Protein AF-A0A0A3X672-F1 (afdb_monomer_lite)

Structure (mmCIF, N/CA/C/O backbone):
data_AF-A0A0A3X672-F1
#
_entry.id   AF-A0A0A3X672-F1
#
loop_
_atom_site.group_PDB
_atom_site.id
_atom_site.type_symbol
_atom_site.label_atom_id
_atom_site.label_alt_id
_atom_site.label_comp_id
_atom_site.label_asym_id
_atom_site.label_entity_id
_atom_site.label_seq_id
_atom_site.pdbx_PDB_ins_code
_atom_site.Cartn_x
_atom_site.Cartn_y
_atom_site.Cartn_z
_atom_site.occupancy
_atom_site.B_iso_or_equiv
_atom_site.auth_seq_id
_atom_site.auth_comp_id
_atom_site.auth_asym_id
_atom_site.auth_atom_id
_atom_site.pdbx_PDB_model_num
ATOM 1 N N . MET A 1 1 ? -18.413 25.466 10.855 1.00 43.62 1 MET A N 1
ATOM 2 C CA . MET A 1 1 ? -17.158 24.702 10.644 1.00 43.62 1 MET A CA 1
ATOM 3 C C . MET A 1 1 ? -17.456 23.490 9.779 1.00 43.62 1 MET A C 1
ATOM 5 O O . MET A 1 1 ? -18.356 22.734 10.120 1.00 43.62 1 MET A O 1
ATOM 9 N N . ASN A 1 2 ? -16.748 23.347 8.659 1.00 38.19 2 ASN A N 1
ATOM 10 C CA . ASN A 1 2 ? -17.043 22.375 7.605 1.00 38.19 2 ASN A CA 1
ATOM 11 C C . ASN A 1 2 ? -16.589 20.956 8.016 1.00 38.19 2 ASN A C 1
ATOM 13 O O . ASN A 1 2 ? -15.476 20.778 8.508 1.00 38.19 2 ASN A O 1
ATOM 17 N N . THR A 1 3 ? -17.431 19.938 7.838 1.00 41.16 3 THR A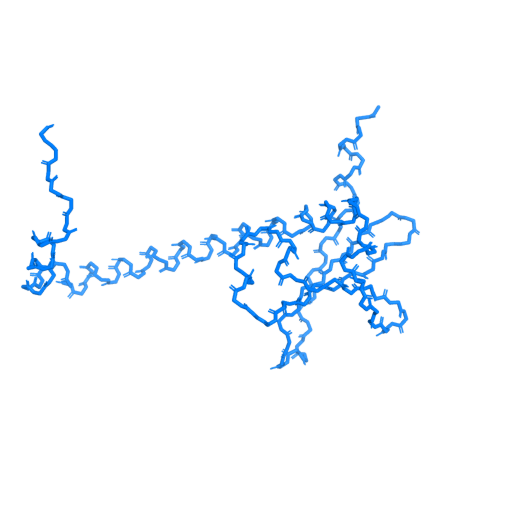 N 1
ATOM 18 C CA . THR A 1 3 ? -17.217 18.567 8.354 1.00 41.16 3 THR A CA 1
ATOM 19 C C . THR A 1 3 ? -15.959 17.896 7.779 1.00 41.16 3 THR A C 1
ATOM 21 O O . THR A 1 3 ? -15.323 17.085 8.451 1.00 41.16 3 THR A O 1
ATOM 24 N N . GLN A 1 4 ? -15.542 18.293 6.571 1.00 38.44 4 GLN A N 1
ATOM 25 C CA . GLN A 1 4 ? -14.287 17.860 5.943 1.00 38.44 4 GLN A CA 1
ATOM 26 C C . GLN A 1 4 ? -13.029 18.382 6.658 1.00 38.44 4 GLN A C 1
ATOM 28 O O . GLN A 1 4 ? -12.059 17.638 6.777 1.00 38.44 4 GLN A O 1
ATOM 33 N N . GLN A 1 5 ? -13.047 19.614 7.186 1.00 33.72 5 GLN A N 1
ATOM 34 C CA . GLN A 1 5 ? -11.904 20.194 7.912 1.00 33.72 5 GLN A CA 1
ATOM 35 C C . GLN A 1 5 ? -11.662 19.517 9.263 1.00 33.72 5 GLN A C 1
ATOM 37 O O . GLN A 1 5 ? -10.520 19.432 9.709 1.00 33.72 5 GLN A O 1
ATOM 42 N N . LYS A 1 6 ? -12.720 18.999 9.903 1.00 41.50 6 LYS A N 1
ATOM 43 C CA . LYS A 1 6 ? -12.575 18.178 11.110 1.00 41.50 6 LYS A CA 1
ATOM 44 C C . LYS A 1 6 ? -11.847 16.869 10.771 1.00 41.50 6 LYS A C 1
ATOM 46 O O . LYS A 1 6 ? -10.870 16.533 11.423 1.00 41.50 6 LYS A O 1
ATOM 51 N N . PHE A 1 7 ? -12.243 16.185 9.693 1.00 39.44 7 PHE A N 1
ATOM 52 C CA . PHE A 1 7 ? -11.686 14.880 9.302 1.00 39.44 7 PHE A CA 1
ATOM 53 C C . PHE A 1 7 ? -10.176 14.875 9.019 1.00 39.44 7 PHE A C 1
ATOM 55 O O . PHE A 1 7 ? -9.487 13.929 9.401 1.00 39.44 7 PHE A O 1
ATOM 62 N N . SER A 1 8 ? -9.649 15.924 8.381 1.00 40.28 8 SER A N 1
ATOM 63 C CA . SER A 1 8 ? -8.221 16.036 8.047 1.00 40.28 8 SER A CA 1
ATOM 64 C C . SER A 1 8 ? -7.305 16.212 9.262 1.00 40.28 8 SER A C 1
ATOM 66 O O . SER A 1 8 ? -6.121 15.917 9.166 1.00 40.28 8 SER A O 1
ATOM 68 N N . GLN A 1 9 ? -7.836 16.652 10.407 1.00 41.53 9 GLN A N 1
ATOM 69 C CA . GLN A 1 9 ? -7.083 16.759 11.664 1.00 41.53 9 GLN A CA 1
ATOM 70 C C . GLN A 1 9 ? -6.991 15.418 12.425 1.00 41.53 9 GLN A C 1
ATOM 72 O O . GLN A 1 9 ? -6.318 15.344 13.447 1.00 41.53 9 GLN A O 1
ATOM 77 N N . PHE A 1 10 ? -7.660 14.351 11.957 1.00 48.28 10 PHE A N 1
ATOM 78 C CA . PHE A 1 10 ? -7.829 13.079 12.690 1.00 48.28 10 PHE A CA 1
ATOM 79 C C . PHE A 1 10 ? -6.943 11.926 12.210 1.00 48.28 10 PHE A C 1
ATOM 81 O O . PHE A 1 10 ? -7.140 10.774 12.617 1.00 48.28 10 PHE A O 1
ATOM 88 N N . ILE A 1 11 ? -6.005 12.218 11.314 1.00 45.28 11 ILE A N 1
ATOM 89 C CA . ILE A 1 11 ? -5.169 11.228 10.649 1.00 45.28 11 ILE A CA 1
ATOM 90 C C . ILE A 1 11 ? -3.722 11.652 10.832 1.00 45.28 11 ILE A C 1
ATOM 92 O O . ILE A 1 11 ? -3.185 12.435 10.056 1.00 45.28 11 ILE A O 1
ATOM 96 N N . ASP A 1 12 ? -3.102 11.121 11.878 1.00 44.31 12 ASP A N 1
ATOM 97 C CA . ASP A 1 12 ? -1.678 11.307 12.111 1.00 44.31 12 ASP A CA 1
ATOM 98 C C . ASP A 1 12 ? -0.967 10.032 11.642 1.00 44.31 12 ASP A C 1
ATOM 100 O O . ASP A 1 12 ? -0.956 8.993 12.310 1.00 44.31 12 ASP A O 1
ATOM 104 N N . ALA A 1 13 ? -0.485 10.042 10.400 1.00 43.31 13 ALA A N 1
ATOM 105 C CA . ALA A 1 13 ? 0.136 8.874 9.788 1.00 43.31 13 ALA A CA 1
ATOM 106 C C . ALA A 1 13 ? 1.573 8.707 10.312 1.00 43.31 13 ALA A C 1
ATOM 108 O O . ALA A 1 13 ? 2.542 9.047 9.637 1.00 43.31 13 ALA A O 1
ATOM 109 N N . PHE A 1 14 ? 1.732 8.167 11.522 1.00 44.25 14 PHE A N 1
ATOM 110 C CA . PHE A 1 14 ? 3.056 7.849 12.054 1.00 44.25 14 PHE A CA 1
ATOM 111 C C . PHE A 1 14 ? 3.651 6.630 11.346 1.00 44.25 14 PHE A C 1
ATOM 113 O O . PHE A 1 14 ? 3.227 5.487 11.529 1.00 44.25 14 PHE A O 1
ATOM 120 N N . LYS A 1 15 ? 4.686 6.885 10.546 1.00 40.91 15 LYS A N 1
ATOM 121 C CA . LYS A 1 15 ? 5.556 5.858 9.978 1.00 40.91 15 LYS A CA 1
ATOM 122 C C . LYS A 1 15 ? 6.454 5.305 11.087 1.00 40.91 15 LYS A C 1
ATOM 124 O O . LYS A 1 15 ? 7.449 5.927 11.442 1.00 40.91 15 LYS A O 1
ATOM 129 N N . HIS A 1 16 ? 6.151 4.106 11.575 1.00 38.25 16 HIS A N 1
ATOM 130 C CA . HIS A 1 16 ? 7.163 3.258 12.202 1.00 38.25 16 HIS A CA 1
ATOM 131 C C . HIS A 1 16 ? 7.364 2.020 11.333 1.00 38.25 16 HIS A C 1
ATOM 133 O O . HIS A 1 16 ? 6.507 1.139 11.260 1.00 38.25 16 HIS A O 1
ATOM 139 N N . THR A 1 17 ? 8.472 2.006 10.600 1.00 38.66 17 THR A N 1
ATOM 140 C CA . THR A 1 17 ? 9.071 0.778 10.076 1.00 38.66 17 THR A CA 1
ATOM 141 C C . THR A 1 17 ? 9.868 0.180 11.225 1.00 38.66 17 THR A C 1
ATOM 143 O O . THR A 1 17 ? 11.013 0.569 11.421 1.00 38.66 17 THR A O 1
ATOM 146 N N . ASP A 1 18 ? 9.242 -0.690 12.019 1.00 37.94 18 ASP A N 1
ATOM 147 C CA . ASP A 1 18 ? 9.980 -1.510 12.985 1.00 37.94 18 ASP A CA 1
ATOM 148 C C . ASP A 1 18 ? 10.956 -2.401 12.209 1.00 37.94 18 ASP A C 1
ATOM 150 O O . ASP A 1 18 ? 10.567 -3.075 11.250 1.00 37.94 18 ASP A O 1
ATOM 154 N N . SER A 1 19 ? 12.220 -2.389 12.621 1.00 37.56 19 SER A N 1
ATOM 155 C CA . SER A 1 19 ? 13.309 -3.175 12.034 1.00 37.56 19 SER A CA 1
ATOM 156 C C . SER A 1 19 ? 13.157 -4.689 12.235 1.00 37.56 19 SER A C 1
ATOM 158 O O . SER A 1 19 ? 13.824 -5.449 11.541 1.00 37.56 19 SER A O 1
ATOM 160 N N . ASP A 1 20 ? 1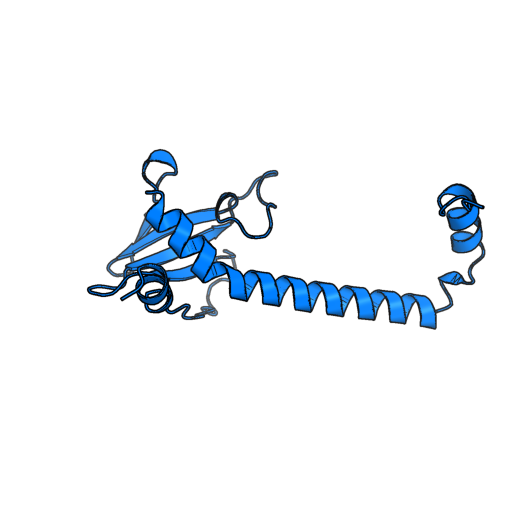2.234 -5.135 13.095 1.00 38.16 20 ASP A N 1
ATOM 161 C CA . ASP A 1 20 ? 11.989 -6.558 13.392 1.00 38.16 20 ASP A CA 1
ATOM 162 C C . ASP A 1 20 ? 11.009 -7.253 12.421 1.00 38.16 20 ASP A C 1
ATOM 164 O O . ASP A 1 20 ? 10.680 -8.429 12.574 1.00 38.16 20 ASP A O 1
ATOM 168 N N . PHE A 1 21 ? 10.535 -6.569 11.374 1.00 39.78 21 PHE A N 1
ATOM 169 C CA . PHE A 1 21 ? 9.546 -7.104 10.423 1.00 39.78 21 PHE A CA 1
ATOM 170 C C . PHE A 1 21 ? 10.137 -7.967 9.293 1.00 39.78 21 PHE A C 1
ATOM 172 O O . PHE A 1 21 ? 9.747 -7.843 8.131 1.00 39.78 21 PHE A O 1
ATOM 179 N N . VAL A 1 22 ? 11.034 -8.897 9.620 1.00 35.41 22 VAL A N 1
ATOM 180 C CA . VAL A 1 22 ? 11.701 -9.780 8.640 1.00 35.41 22 VAL A CA 1
ATOM 181 C C . VAL A 1 22 ? 10.715 -10.674 7.854 1.00 35.41 22 VAL A C 1
ATOM 183 O O . VAL A 1 22 ? 11.077 -11.216 6.815 1.00 35.41 22 VAL A O 1
ATOM 186 N N . THR A 1 23 ? 9.439 -10.787 8.256 1.00 39.00 23 THR A N 1
ATOM 187 C CA . THR A 1 23 ? 8.479 -11.698 7.596 1.00 39.00 23 THR A CA 1
ATOM 188 C C . THR A 1 23 ? 7.085 -11.135 7.286 1.00 39.00 23 THR A C 1
ATOM 190 O O . THR A 1 23 ? 6.282 -11.847 6.684 1.00 39.00 23 THR A O 1
ATOM 193 N N . CYS A 1 24 ? 6.751 -9.880 7.626 1.00 45.31 24 CYS A N 1
ATOM 194 C CA . CYS A 1 24 ? 5.377 -9.378 7.454 1.00 45.31 24 CYS A CA 1
ATOM 195 C C . CYS A 1 24 ? 5.327 -7.931 6.931 1.00 45.31 24 CYS A C 1
ATOM 197 O O . CYS A 1 24 ? 5.621 -6.981 7.648 1.00 45.31 24 CYS A O 1
ATOM 199 N N . ALA A 1 25 ? 4.930 -7.735 5.671 1.00 61.06 25 ALA A N 1
ATOM 200 C CA . ALA A 1 25 ? 4.768 -6.409 5.067 1.00 61.06 25 ALA A CA 1
ATOM 201 C C . ALA A 1 25 ? 3.521 -5.686 5.623 1.00 61.06 25 ALA A C 1
ATOM 203 O O . ALA A 1 25 ? 2.476 -5.628 4.967 1.00 61.06 25 ALA A O 1
ATOM 204 N N . CYS A 1 26 ? 3.626 -5.157 6.843 1.00 68.25 26 CYS A N 1
ATOM 205 C CA . CYS A 1 26 ? 2.550 -4.455 7.539 1.00 68.25 26 CYS A CA 1
ATOM 206 C C . CYS A 1 26 ? 2.722 -2.926 7.490 1.00 68.25 26 CYS A C 1
ATOM 208 O O . CYS A 1 26 ? 3.832 -2.395 7.488 1.00 68.25 26 CYS A O 1
ATOM 210 N N . GLU A 1 27 ? 1.608 -2.200 7.471 1.00 78.69 27 GLU A N 1
ATOM 211 C CA . GLU A 1 27 ? 1.534 -0.737 7.507 1.00 78.69 27 GLU A CA 1
ATOM 212 C C . GLU A 1 27 ? 0.769 -0.323 8.779 1.00 78.69 27 GLU A C 1
ATOM 214 O O . GLU A 1 27 ? -0.264 -0.912 9.081 1.00 78.69 27 GLU A O 1
ATOM 219 N N . ARG A 1 28 ? 1.253 0.651 9.559 1.00 80.56 28 ARG A N 1
ATOM 220 C CA . ARG A 1 28 ? 0.584 1.113 10.792 1.00 80.56 28 ARG A CA 1
ATOM 221 C C . ARG A 1 28 ? -0.011 2.503 10.593 1.00 80.56 28 ARG A C 1
ATOM 223 O O . ARG A 1 28 ? 0.621 3.356 9.978 1.00 80.56 28 ARG A O 1
ATOM 230 N N . TYR A 1 29 ? -1.205 2.719 11.136 1.00 82.19 29 TYR A N 1
ATOM 231 C CA . TYR A 1 29 ? -1.951 3.970 11.034 1.00 82.19 29 TYR A CA 1
ATOM 232 C C . TYR A 1 29 ? -2.599 4.323 12.366 1.00 82.19 29 TYR A C 1
ATOM 234 O O . TYR A 1 29 ? -3.162 3.460 13.040 1.00 82.19 29 TYR A O 1
ATOM 242 N N . ARG A 1 30 ? -2.558 5.604 12.727 1.00 79.81 30 ARG A N 1
ATOM 243 C CA . ARG A 1 30 ? -3.241 6.148 13.899 1.00 79.81 30 ARG A CA 1
ATOM 244 C C . ARG A 1 30 ? -4.488 6.892 13.427 1.00 79.81 30 ARG A C 1
ATOM 246 O O . ARG A 1 30 ? -4.390 7.768 12.572 1.00 79.81 30 ARG A O 1
ATOM 253 N N . VAL A 1 31 ? -5.656 6.517 13.947 1.00 76.44 31 VAL A N 1
ATOM 254 C CA . VAL A 1 31 ? -6.942 7.113 13.548 1.00 76.44 31 VAL A CA 1
ATOM 255 C C . VAL A 1 31 ? -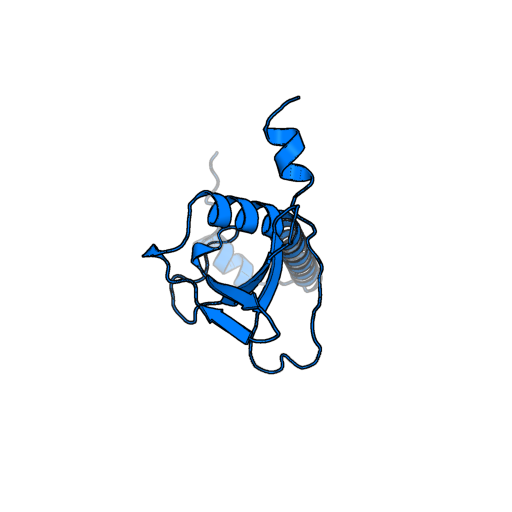7.767 7.456 14.795 1.00 76.44 31 VAL A C 1
ATOM 257 O O . VAL A 1 31 ? -8.015 6.579 15.630 1.00 76.44 31 VAL A O 1
ATOM 260 N N . GLY A 1 32 ? -8.216 8.713 14.912 1.00 64.69 32 GLY A N 1
ATOM 261 C CA . GLY A 1 32 ? -9.096 9.207 15.989 1.00 64.69 32 GLY A CA 1
ATOM 262 C C . GLY A 1 32 ? -8.501 10.337 16.848 1.00 64.69 32 GLY A C 1
ATOM 263 O O . GLY A 1 32 ? -7.310 10.608 16.765 1.00 64.69 32 GLY A O 1
ATOM 264 N N . ILE A 1 33 ? -9.349 10.982 17.666 1.00 49.09 33 ILE A N 1
ATOM 265 C CA . ILE A 1 33 ? -9.071 12.258 18.370 1.00 49.09 33 ILE A CA 1
ATOM 266 C C . ILE A 1 33 ? -8.885 12.090 19.886 1.00 49.09 33 ILE A C 1
ATOM 268 O O . ILE A 1 33 ? -7.889 12.543 20.431 1.00 49.09 33 ILE A O 1
ATOM 272 N N . GLU A 1 34 ? -9.826 11.429 20.570 1.00 48.94 34 GLU A N 1
ATOM 273 C CA . GLU A 1 34 ? -9.843 11.393 22.047 1.00 48.94 34 GLU A CA 1
ATOM 274 C C . GLU A 1 34 ? -9.054 10.224 22.642 1.00 48.94 34 GLU A C 1
ATOM 276 O O . GLU A 1 34 ? -8.556 10.314 23.753 1.00 48.94 34 GLU A O 1
ATOM 281 N N . TYR A 1 35 ? -8.876 9.150 21.878 1.00 63.19 35 TYR A N 1
ATOM 282 C CA . TYR A 1 35 ? -7.981 8.031 22.173 1.00 63.19 35 TYR A CA 1
ATOM 283 C C . TYR A 1 35 ? -7.595 7.432 20.825 1.00 63.19 35 TYR A C 1
ATOM 285 O O . TYR A 1 35 ? -8.286 6.535 20.327 1.00 63.19 35 TYR A O 1
ATOM 293 N N . PRO A 1 36 ? -6.581 7.989 20.148 1.00 61.00 36 PRO A N 1
ATOM 294 C CA . PRO A 1 36 ? -6.222 7.541 18.816 1.00 61.00 36 PRO A CA 1
ATOM 295 C C . PRO A 1 36 ? -5.945 6.038 18.825 1.00 61.00 36 PRO A C 1
ATOM 297 O O . PRO A 1 36 ? -5.033 5.553 19.497 1.00 61.00 36 PRO A O 1
ATOM 300 N N . LYS A 1 37 ? -6.762 5.297 18.076 1.00 72.94 37 LYS A N 1
ATOM 301 C CA . LYS A 1 37 ? -6.649 3.847 17.980 1.00 72.94 37 LYS A CA 1
ATOM 302 C C . LYS A 1 37 ? -5.583 3.542 16.942 1.00 72.94 37 LYS A C 1
ATOM 304 O O . LYS A 1 37 ? -5.603 4.079 15.833 1.00 72.94 37 LYS A O 1
ATOM 309 N N . MET A 1 38 ? -4.646 2.690 17.328 1.00 84.50 38 MET A N 1
ATOM 310 C CA . MET A 1 38 ? -3.627 2.186 16.426 1.00 84.50 38 MET A CA 1
ATOM 311 C C . MET A 1 38 ? -4.227 1.048 15.606 1.00 84.50 38 MET A C 1
ATOM 313 O O . MET A 1 38 ? -4.825 0.117 16.151 1.00 84.50 38 MET A O 1
ATOM 317 N N . TYR A 1 39 ? -4.072 1.136 14.293 1.00 85.94 39 TYR A N 1
ATOM 318 C CA . TYR A 1 39 ? -4.481 0.114 13.346 1.00 85.94 39 TYR A CA 1
ATOM 319 C C . TYR A 1 39 ? -3.273 -0.380 12.569 1.00 85.94 39 TYR A C 1
ATOM 321 O O . TYR A 1 39 ? -2.370 0.386 12.233 1.00 85.94 39 TYR A O 1
ATOM 329 N N . LEU A 1 40 ? -3.266 -1.671 12.271 1.00 86.25 40 LEU A N 1
ATOM 330 C CA . LEU A 1 40 ? -2.247 -2.314 11.465 1.00 86.25 40 LEU A CA 1
ATOM 331 C C . LEU A 1 40 ? -2.917 -2.933 10.241 1.00 86.25 40 LEU A C 1
ATOM 333 O O . LEU A 1 40 ? -3.869 -3.698 10.361 1.00 86.25 40 LEU A O 1
ATOM 337 N N . LEU A 1 41 ? -2.430 -2.572 9.063 1.00 84.56 41 LEU A N 1
ATOM 338 C CA . LEU A 1 41 ? -2.811 -3.151 7.789 1.00 84.56 41 LEU A CA 1
ATOM 339 C C . LEU A 1 41 ? -1.764 -4.179 7.395 1.00 84.56 41 LEU A C 1
ATOM 341 O O . LEU A 1 41 ? -0.626 -3.829 7.091 1.00 84.56 41 LEU A O 1
ATOM 345 N N . LYS A 1 42 ? -2.149 -5.447 7.367 1.00 83.00 42 LYS A N 1
ATOM 346 C CA . LYS A 1 42 ? -1.306 -6.530 6.862 1.00 83.00 42 LYS A CA 1
ATOM 347 C C . LYS A 1 42 ? -1.792 -6.910 5.474 1.00 83.00 42 LYS A C 1
ATOM 349 O O . LYS A 1 42 ? -2.994 -7.047 5.275 1.00 83.00 42 LYS A O 1
ATOM 354 N N . ARG A 1 43 ? -0.899 -7.049 4.493 1.00 76.62 43 ARG A N 1
ATOM 355 C CA . ARG A 1 43 ? -1.313 -7.529 3.166 1.00 76.62 43 ARG A CA 1
ATOM 356 C C . ARG A 1 43 ? -1.916 -8.926 3.300 1.00 76.62 43 ARG A C 1
ATOM 358 O O . ARG A 1 43 ? -1.316 -9.784 3.943 1.00 76.62 43 ARG A O 1
ATOM 365 N N . ARG A 1 44 ? -3.078 -9.154 2.683 1.00 72.75 44 ARG A N 1
ATOM 366 C CA . ARG A 1 44 ? -3.559 -10.525 2.477 1.00 72.75 44 ARG A CA 1
ATOM 367 C C . ARG A 1 44 ? -2.576 -11.238 1.549 1.00 72.75 44 ARG A C 1
ATOM 369 O O . ARG A 1 44 ? -1.975 -10.603 0.687 1.00 72.75 44 ARG A O 1
ATOM 376 N N . ASN A 1 45 ? -2.430 -12.545 1.710 1.00 61.81 45 ASN A N 1
ATOM 377 C CA . ASN A 1 45 ? -1.748 -13.382 0.728 1.00 61.81 45 ASN A CA 1
ATOM 378 C C . ASN A 1 45 ? -2.832 -13.943 -0.206 1.00 61.81 45 ASN A C 1
ATOM 380 O O . ASN A 1 45 ? -3.706 -14.670 0.256 1.00 61.81 45 ASN A O 1
ATOM 384 N N . GLY A 1 46 ? -2.838 -13.556 -1.486 1.00 53.47 46 GLY A N 1
ATOM 385 C CA . GLY A 1 46 ? -3.843 -14.007 -2.460 1.00 53.47 46 GLY A CA 1
ATOM 386 C C . GLY A 1 46 ? -3.851 -13.200 -3.770 1.00 53.47 46 GLY A C 1
ATOM 387 O O . GLY A 1 46 ? -3.280 -12.112 -3.813 1.00 53.47 46 GLY A O 1
ATOM 388 N N . PRO A 1 47 ? -4.486 -13.696 -4.846 1.00 48.16 47 PRO A N 1
ATOM 389 C CA . PRO A 1 47 ? -4.454 -13.068 -6.175 1.00 48.16 47 PRO A CA 1
ATOM 390 C C . PRO A 1 47 ? -5.199 -11.720 -6.265 1.00 48.16 47 PRO A C 1
ATOM 392 O O . PRO A 1 47 ? -4.839 -10.878 -7.082 1.00 48.16 47 PRO A O 1
ATOM 395 N N . GLU A 1 48 ? -6.173 -11.452 -5.387 1.00 46.25 48 GLU A N 1
ATOM 396 C CA . GLU A 1 48 ? -6.962 -10.200 -5.375 1.00 46.25 48 GLU A CA 1
ATOM 397 C C . GLU A 1 48 ? -6.275 -9.020 -4.648 1.00 46.25 48 GLU A C 1
ATOM 399 O O . GLU A 1 48 ? -6.871 -7.979 -4.372 1.00 46.25 48 GLU A O 1
ATOM 404 N N . THR A 1 49 ? -4.994 -9.154 -4.305 1.00 47.66 49 THR A N 1
ATOM 405 C CA . THR A 1 49 ? -4.279 -8.253 -3.378 1.00 47.66 49 THR A CA 1
ATOM 406 C C . THR A 1 49 ? -3.763 -6.950 -3.995 1.00 47.66 49 THR A C 1
ATOM 408 O O . THR A 1 49 ? -3.090 -6.164 -3.323 1.00 47.66 49 THR A O 1
ATOM 411 N N . HIS A 1 50 ? -4.090 -6.677 -5.259 1.00 42.78 50 HIS A N 1
ATOM 412 C CA . HIS A 1 50 ? -3.403 -5.668 -6.068 1.00 42.78 50 HIS A CA 1
ATOM 413 C C . HIS A 1 50 ? -4.251 -4.466 -6.495 1.00 42.78 50 HIS A C 1
ATOM 415 O O . HIS A 1 50 ? -3.921 -3.807 -7.478 1.00 42.78 50 HIS A O 1
ATOM 421 N N . THR A 1 51 ? -5.288 -4.092 -5.744 1.00 45.38 51 THR A N 1
ATOM 422 C CA . THR A 1 51 ? -5.958 -2.808 -6.014 1.00 45.38 51 THR A CA 1
ATOM 423 C C . THR A 1 51 ? -5.223 -1.670 -5.302 1.00 45.38 51 THR A C 1
ATOM 425 O O . THR A 1 51 ? -5.429 -1.399 -4.117 1.00 45.38 51 THR A O 1
ATOM 428 N N . GLU A 1 52 ? -4.303 -1.027 -6.028 1.00 48.06 52 GLU A N 1
ATOM 429 C CA . GLU A 1 52 ? -3.590 0.176 -5.590 1.00 48.06 52 GLU A CA 1
ATOM 430 C C . GLU A 1 52 ? -4.567 1.222 -5.031 1.00 48.06 52 GLU A C 1
ATOM 432 O O . GLU A 1 52 ? -5.438 1.722 -5.735 1.00 48.06 52 GLU A O 1
ATOM 437 N N . GLY A 1 53 ? -4.394 1.585 -3.760 1.00 48.97 53 GLY A N 1
ATOM 438 C CA . GLY A 1 53 ? -5.122 2.690 -3.126 1.00 48.97 53 GLY A CA 1
ATOM 439 C C . GLY A 1 53 ? -6.198 2.282 -2.124 1.00 48.97 53 GLY A C 1
ATOM 440 O O . GLY A 1 53 ? -6.491 3.082 -1.246 1.00 48.97 53 GLY A O 1
ATOM 441 N N . ASN A 1 54 ? -6.715 1.050 -2.180 1.00 64.88 54 ASN A N 1
ATOM 442 C CA . ASN A 1 54 ? -7.783 0.598 -1.284 1.00 64.88 54 ASN A CA 1
ATOM 443 C C . ASN A 1 54 ? -7.251 -0.391 -0.233 1.00 64.88 54 ASN A C 1
ATOM 445 O O . ASN A 1 54 ? -6.470 -1.290 -0.552 1.00 64.88 54 ASN A O 1
ATOM 449 N N . ILE A 1 55 ? -7.701 -0.271 1.018 1.00 76.94 55 ILE A N 1
ATOM 450 C CA . ILE A 1 55 ? -7.433 -1.269 2.067 1.00 76.94 55 ILE A CA 1
ATOM 451 C C . ILE A 1 55 ? -8.071 -2.644 1.786 1.00 76.94 55 ILE A C 1
ATOM 453 O O . ILE A 1 55 ? -7.861 -3.576 2.553 1.00 76.94 55 ILE A O 1
ATOM 457 N N . ALA A 1 56 ? -8.816 -2.801 0.686 1.00 74.88 56 ALA A N 1
ATOM 458 C CA . ALA A 1 56 ? -9.410 -4.067 0.245 1.00 74.88 56 ALA A CA 1
ATOM 459 C C . ALA A 1 56 ? -8.405 -5.238 0.182 1.00 74.88 56 ALA A C 1
ATOM 461 O O . ALA A 1 56 ? -8.746 -6.360 0.549 1.00 74.88 56 ALA A O 1
ATOM 462 N N . GLY A 1 57 ? -7.150 -4.972 -0.204 1.00 76.31 57 GLY A N 1
ATOM 463 C CA . GLY A 1 57 ? -6.070 -5.972 -0.228 1.00 76.31 57 GLY A CA 1
ATOM 464 C C . GLY A 1 57 ? -5.435 -6.268 1.138 1.00 76.31 57 GLY A C 1
ATOM 465 O O . GLY A 1 57 ? -4.448 -7.003 1.209 1.00 76.31 57 GLY A O 1
ATOM 466 N N . PHE A 1 58 ? -5.957 -5.684 2.218 1.00 82.06 58 PHE A N 1
ATOM 467 C CA . PHE A 1 58 ? -5.385 -5.763 3.555 1.00 82.06 58 PHE A CA 1
ATOM 468 C C . PHE A 1 58 ? -6.340 -6.427 4.555 1.00 82.06 58 PHE A C 1
ATOM 470 O O . PHE A 1 58 ? -7.571 -6.392 4.452 1.00 82.06 58 PHE A O 1
ATOM 477 N N . GLU A 1 59 ? -5.738 -7.074 5.539 1.00 87.19 59 GLU A N 1
ATOM 478 C CA . GLU A 1 59 ? -6.336 -7.408 6.821 1.00 87.19 59 GLU A CA 1
ATOM 479 C C . GLU A 1 59 ? -6.160 -6.209 7.751 1.00 87.19 59 GLU A C 1
ATOM 481 O O . GLU A 1 59 ? -5.069 -5.638 7.840 1.00 87.19 59 GLU A O 1
ATOM 486 N N . VAL A 1 60 ? -7.233 -5.822 8.438 1.00 87.81 60 VAL A N 1
ATOM 487 C CA . VAL A 1 60 ? -7.226 -4.683 9.358 1.00 87.81 60 VAL A CA 1
ATOM 488 C C . VAL A 1 60 ? -7.163 -5.214 10.779 1.00 87.81 60 VAL A C 1
ATOM 490 O O . VAL A 1 60 ? -8.067 -5.916 11.219 1.00 87.81 60 VAL A O 1
ATOM 493 N N . TYR A 1 61 ? -6.126 -4.844 11.514 1.00 88.62 61 TYR A N 1
ATOM 494 C CA . TYR A 1 61 ? -5.956 -5.168 12.922 1.00 88.62 61 TYR A CA 1
ATOM 495 C C . TYR A 1 61 ? -6.114 -3.909 13.762 1.00 88.62 61 TYR A C 1
ATOM 497 O O . TYR A 1 61 ? -5.600 -2.853 13.402 1.00 88.62 61 TYR A O 1
ATOM 505 N N . ARG A 1 62 ? -6.782 -4.021 14.908 1.00 88.69 62 ARG A N 1
ATOM 506 C CA . ARG A 1 62 ? -6.718 -3.023 15.978 1.00 88.69 62 ARG A CA 1
ATOM 507 C C . ARG A 1 62 ? -5.603 -3.405 16.940 1.00 88.69 62 ARG A C 1
ATOM 509 O O . ARG A 1 62 ? -5.520 -4.562 17.347 1.00 88.69 62 ARG A O 1
ATOM 516 N N . VAL A 1 63 ? -4.792 -2.432 17.329 1.00 83.44 63 VAL A N 1
ATOM 517 C CA . VAL A 1 63 ? -3.754 -2.590 18.347 1.00 83.44 63 VAL A CA 1
ATOM 518 C C . VAL A 1 63 ? -4.257 -2.002 19.665 1.00 83.44 63 VAL A C 1
ATOM 520 O O . VAL A 1 63 ? -4.728 -0.863 19.703 1.00 83.44 63 VAL A O 1
ATOM 523 N N . HIS A 1 64 ? -4.192 -2.794 20.733 1.00 80.38 64 HIS A N 1
ATOM 524 C CA . HIS A 1 64 ? -4.536 -2.397 22.101 1.00 80.38 64 HIS A CA 1
ATOM 525 C C . HIS A 1 64 ? -3.607 -3.132 23.070 1.00 80.38 64 HIS A C 1
ATOM 527 O O . HIS A 1 64 ? -3.479 -4.349 22.955 1.00 80.38 64 HIS A O 1
ATOM 533 N N . ASP A 1 65 ? -2.939 -2.413 23.976 1.00 77.19 65 ASP A N 1
ATOM 534 C CA . ASP A 1 65 ? -1.964 -2.965 24.938 1.00 77.19 65 ASP A CA 1
ATOM 535 C C . ASP A 1 65 ? -0.946 -3.930 24.307 1.00 77.19 65 ASP A C 1
ATOM 537 O O . ASP A 1 65 ? -0.715 -5.041 24.780 1.00 77.19 65 ASP A O 1
ATOM 541 N N . GLY A 1 66 ? -0.396 -3.551 23.149 1.00 72.56 66 GLY A N 1
ATOM 542 C CA . GLY A 1 66 ? 0.562 -4.374 22.401 1.00 72.56 66 GLY A CA 1
ATOM 543 C C . GLY A 1 66 ? -0.036 -5.595 21.684 1.00 72.56 66 GLY A C 1
ATOM 544 O O . GLY A 1 66 ? 0.653 -6.210 20.873 1.00 72.56 66 GLY A O 1
ATOM 545 N N . ARG A 1 67 ? -1.316 -5.927 21.893 1.00 79.38 67 ARG A N 1
ATOM 546 C CA . ARG A 1 67 ? -2.003 -7.045 21.223 1.00 79.38 67 ARG A CA 1
ATOM 547 C C . ARG A 1 67 ? -2.672 -6.607 19.929 1.00 79.38 67 ARG A C 1
ATOM 549 O O . ARG A 1 67 ? -3.242 -5.519 19.849 1.00 79.38 67 ARG A O 1
ATOM 556 N N . TRP A 1 68 ? -2.630 -7.472 18.915 1.00 86.25 68 TRP A N 1
ATOM 557 C CA . TRP A 1 68 ? -3.238 -7.224 17.605 1.00 86.25 68 TRP A CA 1
ATOM 558 C C . TRP A 1 68 ? -4.495 -8.073 17.454 1.00 86.25 68 TRP A C 1
ATOM 560 O O . TRP A 1 68 ? -4.435 -9.298 17.472 1.00 86.25 68 TRP A O 1
ATOM 570 N N . THR A 1 69 ? -5.641 -7.420 17.286 1.00 88.44 69 THR A N 1
ATOM 571 C CA . THR A 1 69 ? -6.932 -8.090 17.095 1.00 88.44 69 THR A CA 1
ATOM 572 C C . THR A 1 69 ? -7.424 -7.842 15.680 1.00 88.44 69 THR A C 1
ATOM 574 O O . THR A 1 69 ? -7.628 -6.688 15.299 1.00 88.44 69 THR A O 1
ATOM 577 N N . LEU A 1 70 ? -7.616 -8.906 14.898 1.00 89.06 70 LEU A N 1
ATOM 578 C CA . LEU A 1 70 ? -8.192 -8.809 13.557 1.00 89.06 70 LEU A CA 1
ATOM 579 C C . LEU A 1 70 ? -9.611 -8.230 13.641 1.00 89.06 70 LEU A C 1
ATOM 581 O O . LEU A 1 70 ? -10.418 -8.661 14.463 1.00 89.06 70 LEU A O 1
ATOM 585 N N . ILE A 1 71 ? -9.923 -7.280 12.764 1.00 87.75 71 ILE A N 1
ATOM 586 C CA . ILE A 1 71 ? -11.271 -6.767 12.533 1.00 87.75 71 ILE A CA 1
ATOM 587 C C . ILE A 1 71 ? -11.800 -7.449 11.263 1.00 87.75 71 ILE A C 1
ATOM 589 O O . ILE A 1 71 ? -11.399 -7.064 10.156 1.00 87.75 71 ILE A O 1
ATOM 593 N N . PRO A 1 72 ? -12.688 -8.457 11.387 1.00 82.38 72 PRO A N 1
ATOM 594 C CA . PRO A 1 72 ? -13.287 -9.121 10.233 1.00 82.38 72 PRO A CA 1
ATOM 595 C C . PRO A 1 72 ? -13.966 -8.110 9.316 1.00 82.38 72 PRO A C 1
ATOM 597 O O . PRO A 1 72 ? -14.542 -7.142 9.809 1.00 82.38 72 PRO A O 1
ATOM 600 N N . LEU A 1 73 ? -13.962 -8.360 8.005 1.00 78.31 73 LEU A N 1
ATOM 601 C CA . LEU A 1 73 ? -14.546 -7.452 7.010 1.00 78.31 73 LEU A CA 1
ATOM 602 C C . LEU A 1 73 ? -15.990 -7.047 7.357 1.00 78.31 73 LEU A C 1
ATOM 604 O O . LEU A 1 73 ? -16.315 -5.868 7.328 1.00 78.31 73 LEU A O 1
ATOM 608 N N . ALA A 1 74 ? -16.816 -8.001 7.798 1.00 76.56 74 ALA A N 1
ATOM 609 C CA . ALA A 1 74 ? -18.202 -7.757 8.212 1.00 76.56 74 ALA A CA 1
ATOM 610 C C . ALA A 1 74 ? -18.351 -6.819 9.431 1.00 76.56 74 ALA A C 1
ATOM 612 O O . ALA A 1 74 ? -19.427 -6.285 9.670 1.00 76.56 74 ALA A O 1
ATOM 613 N N . LYS A 1 75 ? -17.283 -6.622 10.216 1.00 79.62 75 LYS A N 1
ATOM 614 C CA . LYS A 1 75 ? -17.239 -5.733 11.391 1.00 79.62 75 LYS A CA 1
ATOM 615 C C . LYS A 1 75 ? -16.516 -4.410 11.107 1.00 79.62 75 LYS A C 1
ATOM 617 O O . LYS A 1 75 ? -16.320 -3.610 12.023 1.00 79.62 75 LYS A O 1
ATOM 622 N N . GLN A 1 76 ? -16.079 -4.173 9.868 1.00 82.06 76 GLN A N 1
ATOM 623 C CA . GLN A 1 76 ? -15.416 -2.929 9.485 1.00 82.06 76 GLN A CA 1
ATOM 624 C C . GLN A 1 76 ? -16.460 -1.861 9.170 1.00 82.06 76 GLN A C 1
ATOM 626 O O . GLN A 1 76 ? -17.132 -1.898 8.144 1.00 82.06 76 GLN A O 1
ATOM 631 N N . ASN A 1 77 ? -16.576 -0.878 10.060 1.00 81.69 77 ASN A N 1
ATOM 632 C CA . ASN A 1 77 ? -17.468 0.251 9.835 1.00 81.69 77 ASN A CA 1
ATOM 633 C C . ASN A 1 77 ? -17.002 1.096 8.630 1.00 81.69 77 ASN A C 1
ATOM 635 O O . ASN A 1 77 ? -15.797 1.347 8.508 1.00 81.69 77 ASN A O 1
ATOM 639 N N . PRO A 1 78 ? -17.922 1.637 7.805 1.00 81.56 78 PRO A N 1
ATOM 640 C CA . PRO A 1 78 ? -17.568 2.461 6.644 1.00 81.56 78 PRO A CA 1
ATOM 641 C C . PRO A 1 78 ? -16.655 3.650 6.973 1.00 81.56 78 PRO A C 1
ATOM 643 O O . PRO A 1 78 ? -15.746 3.971 6.209 1.00 81.56 78 PRO A O 1
ATOM 646 N N . TRP A 1 79 ? -16.841 4.276 8.141 1.00 82.50 79 TRP A N 1
ATOM 647 C CA . TRP A 1 79 ? -16.003 5.397 8.580 1.00 82.50 79 TRP A CA 1
ATOM 648 C C . TRP A 1 79 ? -14.536 4.990 8.776 1.00 82.50 79 TRP A C 1
ATOM 650 O O . TRP A 1 79 ? -13.639 5.757 8.433 1.00 82.50 79 TRP A O 1
ATOM 660 N N . LEU A 1 80 ? -14.285 3.785 9.304 1.00 83.38 80 LEU A N 1
ATOM 661 C CA . LEU A 1 80 ? -12.940 3.280 9.575 1.00 83.38 80 LEU A CA 1
ATOM 662 C C . LEU A 1 80 ? -12.225 2.984 8.259 1.00 83.38 80 LEU A C 1
ATOM 664 O O . LEU A 1 80 ? -11.075 3.375 8.078 1.00 83.38 80 LEU A O 1
ATOM 668 N N . VAL A 1 81 ? -12.936 2.341 7.331 1.00 82.88 81 VAL A N 1
ATOM 669 C CA . VAL A 1 81 ? -12.446 2.060 5.978 1.00 82.88 81 VAL A CA 1
ATOM 670 C C . VAL A 1 81 ? -12.055 3.360 5.275 1.00 82.88 81 VAL A C 1
ATOM 672 O O . VAL A 1 81 ? -10.948 3.469 4.749 1.00 82.88 81 VAL A O 1
ATOM 675 N N . ASN A 1 82 ? -12.924 4.375 5.324 1.00 83.00 82 ASN A N 1
ATOM 676 C CA . ASN A 1 82 ? -12.645 5.680 4.732 1.00 83.00 82 ASN A CA 1
ATOM 677 C C . ASN A 1 82 ? -11.425 6.359 5.378 1.00 83.00 82 ASN A C 1
ATOM 679 O O . ASN A 1 82 ? -10.518 6.800 4.677 1.00 83.00 82 ASN A O 1
ATOM 683 N N . ALA A 1 83 ? -11.358 6.391 6.711 1.00 82.69 83 ALA A N 1
ATOM 684 C CA . ALA A 1 83 ? -10.251 7.018 7.426 1.00 82.69 83 ALA A CA 1
ATOM 685 C C . ALA A 1 83 ? -8.900 6.347 7.124 1.00 82.69 83 ALA A C 1
ATOM 687 O O . ALA A 1 83 ? -7.908 7.035 6.895 1.00 82.69 83 ALA A O 1
ATOM 688 N N . LEU A 1 84 ? -8.861 5.013 7.058 1.00 84.62 84 LEU A N 1
ATOM 689 C CA . LEU A 1 84 ? -7.651 4.266 6.709 1.00 84.62 84 LEU A CA 1
ATOM 690 C C . LEU A 1 84 ? -7.236 4.481 5.247 1.00 84.62 84 LEU A C 1
ATOM 692 O O . LEU A 1 84 ? -6.045 4.611 4.971 1.00 84.62 84 LEU A O 1
ATOM 696 N N . ASN A 1 85 ? -8.191 4.572 4.317 1.00 84.19 85 ASN A N 1
ATOM 697 C CA . ASN A 1 85 ? -7.900 4.914 2.922 1.00 84.19 85 ASN A CA 1
ATOM 698 C C . ASN A 1 85 ? -7.298 6.324 2.799 1.00 84.19 85 ASN A C 1
ATOM 700 O O . ASN A 1 85 ? -6.284 6.495 2.120 1.00 84.19 85 ASN A O 1
ATOM 704 N N . ILE A 1 86 ? -7.856 7.317 3.504 1.00 82.69 86 ILE A N 1
ATOM 705 C CA . ILE A 1 86 ? -7.306 8.682 3.535 1.00 82.69 86 ILE A CA 1
ATOM 706 C C . ILE A 1 86 ? -5.895 8.676 4.144 1.00 82.69 86 ILE A C 1
ATOM 708 O O . ILE A 1 86 ? -4.972 9.238 3.557 1.00 82.69 86 ILE A O 1
ATOM 712 N N . ALA A 1 87 ? -5.692 7.972 5.263 1.00 81.69 87 ALA A N 1
ATOM 713 C CA . ALA A 1 87 ? -4.387 7.845 5.918 1.00 81.69 87 ALA A CA 1
ATOM 714 C C . ALA A 1 87 ? -3.320 7.187 5.037 1.00 81.69 87 ALA A C 1
ATOM 716 O O . ALA A 1 87 ? -2.133 7.504 5.123 1.00 81.69 87 ALA A O 1
ATOM 717 N N . ARG A 1 88 ? -3.740 6.268 4.167 1.00 82.31 88 ARG A N 1
ATOM 718 C CA . ARG A 1 88 ? -2.863 5.525 3.265 1.00 82.31 88 ARG A CA 1
ATOM 719 C C . ARG A 1 88 ? -2.539 6.272 1.969 1.00 82.31 88 ARG A C 1
ATOM 721 O O . ARG A 1 88 ? -1.518 5.967 1.347 1.00 82.31 88 ARG A O 1
ATOM 728 N N . ALA A 1 89 ? -3.354 7.245 1.564 1.00 80.88 89 ALA A N 1
ATOM 729 C CA . ALA A 1 89 ? -3.214 7.934 0.281 1.00 80.88 89 ALA A CA 1
ATOM 730 C C . ALA A 1 89 ? -1.814 8.548 0.037 1.00 80.88 89 ALA A C 1
ATOM 732 O O . ALA A 1 89 ? -1.261 8.300 -1.040 1.00 80.88 89 ALA A O 1
ATOM 733 N N . PRO A 1 90 ? -1.168 9.238 1.004 1.00 77.06 90 PRO A N 1
ATOM 734 C CA . PRO A 1 90 ? 0.177 9.789 0.799 1.00 77.06 90 PRO A CA 1
ATOM 735 C C . PRO A 1 90 ? 1.229 8.712 0.500 1.00 77.06 90 PRO A C 1
ATOM 737 O O . PRO A 1 90 ? 2.033 8.854 -0.418 1.00 77.06 90 PRO A O 1
ATOM 740 N N . ARG A 1 91 ? 1.171 7.572 1.202 1.00 76.69 91 ARG A N 1
ATOM 741 C CA . ARG A 1 91 ? 2.079 6.435 0.975 1.00 76.69 91 ARG A CA 1
ATOM 742 C C . ARG A 1 91 ? 1.904 5.843 -0.421 1.00 76.69 91 ARG A C 1
ATOM 744 O O . ARG A 1 91 ? 2.885 5.476 -1.062 1.00 76.69 91 ARG A O 1
ATOM 751 N N . VAL A 1 92 ? 0.664 5.739 -0.894 1.00 76.06 92 VAL A N 1
ATOM 752 C CA . VAL A 1 92 ? 0.366 5.245 -2.247 1.00 76.06 92 VAL A CA 1
ATOM 753 C C . VAL A 1 92 ? 0.901 6.212 -3.300 1.00 76.06 92 VAL A C 1
ATOM 755 O O . VAL A 1 92 ? 1.486 5.769 -4.288 1.00 76.06 92 VAL A O 1
ATOM 758 N N . ALA A 1 93 ? 0.759 7.521 -3.081 1.00 75.25 93 ALA A N 1
ATOM 759 C CA . ALA A 1 93 ? 1.328 8.535 -3.963 1.00 75.25 93 ALA A CA 1
ATOM 760 C C . ALA A 1 93 ? 2.864 8.437 -4.027 1.00 75.25 93 ALA A C 1
ATOM 762 O O . ALA A 1 93 ? 3.433 8.420 -5.121 1.00 75.25 93 ALA A O 1
ATOM 763 N N . ASP A 1 94 ? 3.532 8.266 -2.885 1.00 75.56 94 ASP A N 1
ATOM 764 C CA . ASP A 1 94 ? 4.983 8.066 -2.833 1.00 75.56 94 ASP A CA 1
ATOM 765 C C . ASP A 1 94 ? 5.432 6.787 -3.544 1.00 75.56 94 ASP A C 1
ATOM 767 O O . ASP A 1 94 ? 6.374 6.818 -4.339 1.00 75.56 94 ASP A O 1
ATOM 771 N N . GLN A 1 95 ? 4.737 5.668 -3.322 1.00 75.31 95 GLN A N 1
ATOM 772 C CA . GLN A 1 95 ? 5.015 4.406 -4.016 1.00 75.31 95 GLN A CA 1
ATOM 773 C C . GLN A 1 95 ? 4.901 4.570 -5.537 1.00 75.31 95 GLN A C 1
ATOM 775 O O . GLN A 1 95 ? 5.786 4.126 -6.272 1.00 75.31 95 GLN A O 1
ATOM 780 N N . LYS A 1 96 ? 3.855 5.260 -6.012 1.00 79.00 96 LYS A N 1
ATOM 781 C CA . LYS A 1 96 ? 3.664 5.566 -7.437 1.00 79.00 96 LYS A CA 1
ATOM 782 C C . LYS A 1 96 ? 4.782 6.446 -7.985 1.00 79.00 96 LYS A C 1
ATOM 784 O O . LYS A 1 96 ? 5.292 6.167 -9.070 1.00 79.00 96 LYS A O 1
ATOM 789 N N . ARG A 1 97 ? 5.208 7.464 -7.234 1.00 78.94 97 ARG A N 1
ATOM 790 C CA . ARG A 1 97 ? 6.319 8.343 -7.619 1.00 78.94 97 ARG A CA 1
ATOM 791 C C . ARG A 1 97 ? 7.626 7.563 -7.768 1.00 78.94 97 ARG A C 1
ATOM 793 O O . ARG A 1 97 ? 8.283 7.684 -8.798 1.00 78.94 97 ARG A O 1
ATOM 800 N N . VAL A 1 98 ? 7.968 6.716 -6.796 1.00 74.31 98 VAL A N 1
ATOM 801 C CA . VAL A 1 98 ? 9.173 5.868 -6.849 1.00 74.31 98 VAL A CA 1
ATOM 802 C C . VAL A 1 98 ? 9.109 4.881 -8.017 1.00 74.31 98 VAL A C 1
ATOM 804 O O . VAL A 1 98 ? 10.086 4.732 -8.749 1.00 74.31 98 VAL A O 1
ATOM 807 N N . ALA A 1 99 ? 7.963 4.230 -8.237 1.00 72.31 99 ALA A N 1
ATOM 808 C CA . ALA A 1 99 ? 7.782 3.316 -9.364 1.00 72.31 99 ALA A CA 1
ATOM 809 C C . ALA A 1 99 ? 7.915 4.036 -10.715 1.00 72.31 99 ALA A C 1
ATOM 811 O O . ALA A 1 99 ? 8.558 3.519 -11.627 1.00 72.31 99 ALA A O 1
ATOM 812 N N . SER A 1 100 ? 7.348 5.238 -10.836 1.00 81.69 100 SER A N 1
ATOM 813 C CA . SER A 1 100 ? 7.475 6.076 -12.030 1.00 81.69 100 SER A CA 1
ATOM 814 C C . SER A 1 100 ? 8.932 6.463 -12.292 1.00 81.69 100 SER A C 1
ATOM 816 O O . SER A 1 100 ? 9.429 6.252 -13.397 1.00 81.69 100 SER A O 1
ATOM 818 N N . ALA A 1 101 ? 9.652 6.921 -11.262 1.00 80.88 101 ALA A N 1
ATOM 819 C CA . ALA A 1 101 ? 11.070 7.258 -11.363 1.00 80.88 101 ALA A CA 1
ATOM 820 C C . ALA A 1 101 ? 11.918 6.052 -11.805 1.00 80.88 101 ALA A C 1
ATOM 822 O O . ALA A 1 101 ? 12.721 6.172 -12.727 1.00 80.88 101 ALA A O 1
ATOM 823 N N . ARG A 1 102 ? 11.679 4.864 -11.230 1.00 77.56 102 ARG A N 1
ATOM 824 C CA . ARG A 1 102 ? 12.354 3.620 -11.644 1.00 77.56 102 ARG A CA 1
ATOM 825 C C . ARG A 1 102 ? 12.055 3.246 -13.095 1.00 77.56 102 ARG A C 1
ATOM 827 O O . ARG A 1 102 ? 12.964 2.873 -13.826 1.00 77.56 102 ARG A O 1
ATOM 834 N N . ARG A 1 103 ? 10.798 3.366 -13.539 1.00 82.44 103 ARG A N 1
ATOM 835 C CA . ARG A 1 103 ? 10.419 3.118 -14.943 1.00 82.44 103 ARG A CA 1
ATOM 836 C C . ARG A 1 103 ? 11.099 4.104 -15.890 1.00 82.44 103 ARG A C 1
ATOM 838 O O . ARG A 1 103 ? 11.542 3.700 -16.961 1.00 82.44 103 ARG A O 1
ATOM 845 N N . ALA A 1 104 ? 11.180 5.378 -15.510 1.00 84.56 104 ALA A N 1
ATOM 846 C CA . ALA A 1 104 ? 11.865 6.401 -16.292 1.00 84.56 104 ALA A CA 1
ATOM 847 C C . ALA A 1 104 ? 13.368 6.107 -16.398 1.00 84.56 104 ALA A C 1
ATOM 849 O O . ALA A 1 104 ? 13.919 6.151 -17.498 1.00 84.56 104 ALA A O 1
ATOM 850 N N . GLN A 1 105 ? 14.004 5.725 -15.287 1.00 87.88 105 GLN A N 1
ATOM 851 C CA . GLN A 1 105 ? 15.403 5.308 -15.265 1.00 87.88 105 GLN A CA 1
ATOM 852 C C . GLN A 1 105 ? 15.639 4.095 -16.174 1.00 87.88 105 GLN A C 1
ATOM 854 O O . GLN A 1 105 ? 16.475 4.165 -17.070 1.00 87.88 105 GLN A O 1
ATOM 859 N N . PHE A 1 106 ? 14.842 3.036 -16.026 1.00 80.75 106 PHE A N 1
ATOM 860 C CA . PHE A 1 106 ? 14.949 1.834 -16.853 1.00 80.75 106 PHE A CA 1
ATOM 861 C C . PHE A 1 106 ? 14.781 2.140 -18.349 1.00 80.75 106 PHE A C 1
ATOM 863 O O . PHE A 1 106 ? 15.549 1.670 -19.185 1.00 80.75 106 PHE A O 1
ATOM 870 N N . ARG A 1 107 ? 13.814 2.994 -18.712 1.00 82.06 107 ARG A 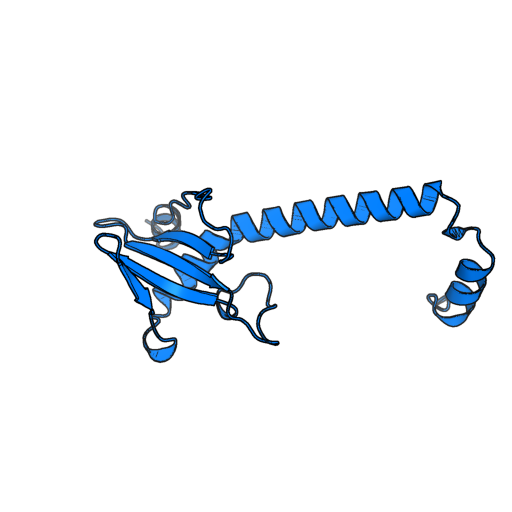N 1
ATOM 871 C CA . ARG A 1 107 ? 13.647 3.455 -20.101 1.00 82.06 107 ARG A CA 1
ATOM 872 C C . ARG A 1 107 ? 14.865 4.226 -20.608 1.00 82.06 107 ARG A C 1
ATOM 874 O O . ARG A 1 107 ? 15.240 4.049 -21.765 1.00 82.06 107 ARG A O 1
ATOM 881 N N . SER A 1 108 ? 15.462 5.072 -19.768 1.00 86.06 108 SER A N 1
ATOM 882 C CA . SER A 1 108 ? 16.685 5.805 -20.106 1.00 86.06 108 SER A CA 1
ATOM 883 C C . SER A 1 108 ? 17.857 4.851 -20.338 1.00 86.06 108 SER A C 1
ATOM 885 O O . SER A 1 108 ? 18.562 4.989 -21.334 1.00 86.06 108 SER A O 1
ATOM 887 N N . GLU A 1 109 ? 18.028 3.846 -19.480 1.00 88.62 109 GLU A N 1
ATOM 888 C CA . GLU A 1 109 ? 19.068 2.818 -19.605 1.00 88.62 109 GLU A CA 1
ATOM 889 C C . GLU A 1 109 ? 18.900 1.987 -20.882 1.00 88.62 109 GLU A C 1
ATOM 891 O O . GLU A 1 109 ? 19.859 1.846 -21.637 1.00 88.62 109 GLU A O 1
ATOM 896 N N . LEU A 1 110 ? 17.678 1.536 -21.194 1.00 82.81 110 LEU A N 1
ATOM 897 C CA . LEU A 1 110 ? 17.374 0.861 -22.464 1.00 82.81 110 LEU A CA 1
ATOM 898 C C . LEU A 1 110 ? 17.685 1.738 -23.684 1.00 82.81 110 LEU A C 1
ATOM 900 O O . LEU A 1 110 ? 18.155 1.251 -24.710 1.00 82.81 110 LEU A O 1
ATOM 904 N N . SER A 1 111 ? 17.431 3.044 -23.594 1.00 84.81 111 SER A N 1
ATOM 905 C CA . SER A 1 111 ? 17.772 3.961 -24.681 1.00 84.81 111 SER A CA 1
ATOM 906 C C . SER A 1 111 ? 19.283 4.100 -24.853 1.00 84.81 111 SER A C 1
ATOM 908 O O . SER A 1 111 ? 19.764 4.111 -25.984 1.00 84.81 111 SER A O 1
ATOM 910 N N . LYS A 1 112 ? 20.028 4.209 -23.748 1.00 89.75 112 LYS A N 1
ATOM 911 C CA . LYS A 1 112 ? 21.491 4.358 -23.754 1.00 89.75 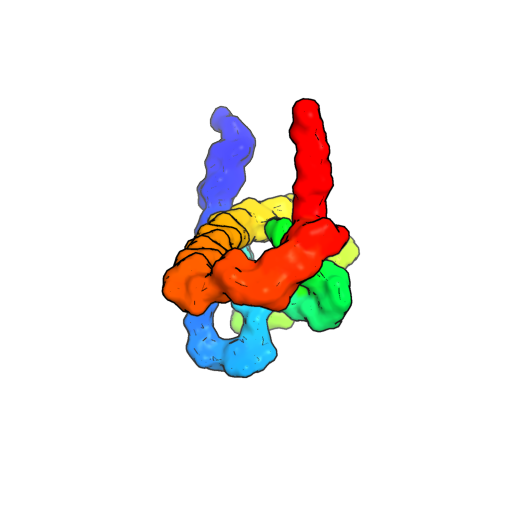112 LYS A CA 1
ATOM 912 C C . LYS A 1 112 ? 22.209 3.091 -24.208 1.00 89.75 112 LYS A C 1
ATOM 914 O O . LYS A 1 112 ? 23.242 3.195 -24.854 1.00 89.75 112 LYS A O 1
ATOM 919 N N . SER A 1 113 ? 21.664 1.913 -23.910 1.00 86.75 113 SER A N 1
ATOM 920 C CA . SER A 1 113 ? 22.246 0.633 -24.328 1.00 86.75 113 SER A CA 1
ATOM 921 C C . SER A 1 113 ? 22.085 0.342 -25.824 1.00 86.75 113 SER A C 1
ATOM 923 O O . SER A 1 113 ? 22.545 -0.692 -26.297 1.00 86.75 113 SER A O 1
ATOM 925 N N . GLY A 1 114 ? 21.402 1.214 -26.575 1.00 87.00 114 GLY A N 1
ATOM 926 C CA . GLY A 1 114 ? 21.094 0.977 -27.983 1.00 87.00 114 GLY A CA 1
ATOM 927 C C . GLY A 1 114 ? 20.054 -0.126 -28.193 1.00 87.00 114 GLY A C 1
ATOM 928 O O . GLY A 1 114 ? 19.819 -0.518 -29.334 1.00 87.00 114 GLY A O 1
ATOM 929 N N . PHE A 1 115 ? 19.382 -0.605 -27.135 1.00 85.56 115 PHE A N 1
ATOM 930 C CA . PHE A 1 115 ? 18.373 -1.668 -27.219 1.00 85.56 115 PHE A CA 1
ATOM 931 C C . PHE A 1 115 ? 17.317 -1.380 -28.296 1.00 85.56 115 PHE A C 1
ATOM 933 O O . PHE A 1 115 ? 17.001 -2.250 -29.102 1.00 85.56 115 PHE A O 1
ATOM 940 N N . TYR A 1 116 ? 16.836 -0.136 -28.393 1.00 82.44 116 TYR A N 1
ATOM 941 C CA . TYR A 1 116 ? 15.850 0.263 -29.408 1.00 82.44 116 TYR A CA 1
ATOM 942 C C . TYR A 1 116 ? 16.390 0.303 -30.852 1.00 82.44 116 TYR A C 1
ATOM 944 O O . TYR A 1 116 ? 15.621 0.440 -31.803 1.00 82.44 116 TYR A O 1
ATOM 952 N N . GLN A 1 117 ? 17.704 0.195 -31.044 1.00 85.75 117 GLN A N 1
ATOM 953 C CA . GLN A 1 117 ? 18.354 0.154 -32.357 1.00 85.75 117 GLN A CA 1
ATOM 954 C C . GLN A 1 117 ? 18.627 -1.284 -32.826 1.00 85.75 117 GLN A C 1
ATOM 956 O O . GLN A 1 117 ? 18.885 -1.480 -34.021 1.00 85.75 117 GLN A O 1
ATOM 961 N N . THR A 1 118 ? 18.517 -2.266 -31.921 1.00 86.31 118 THR A N 1
ATOM 962 C CA . THR A 1 118 ? 18.674 -3.699 -32.210 1.00 86.31 118 THR A CA 1
ATOM 963 C C . THR A 1 118 ? 17.670 -4.181 -33.257 1.00 86.31 118 THR A C 1
ATOM 965 O O . THR A 1 118 ? 16.573 -3.630 -33.417 1.00 86.31 118 THR A O 1
ATOM 968 N N . LYS A 1 119 ? 18.057 -5.216 -34.007 1.00 90.50 119 LYS A N 1
ATOM 969 C CA . LYS A 1 119 ? 17.203 -5.810 -35.041 1.00 90.50 119 LYS A CA 1
ATOM 970 C C . LYS A 1 119 ? 15.967 -6.450 -34.407 1.00 90.50 119 LYS A C 1
ATOM 972 O O . LYS A 1 119 ? 14.863 -6.285 -34.913 1.00 90.50 119 LYS A O 1
ATOM 977 N N . GLU A 1 120 ? 16.152 -7.085 -33.259 1.00 85.00 120 GLU A N 1
ATOM 978 C CA . GLU A 1 120 ? 15.138 -7.760 -32.458 1.00 85.00 120 GLU A CA 1
ATOM 979 C C . GLU A 1 120 ? 14.032 -6.791 -32.037 1.00 85.00 120 GLU A C 1
ATOM 981 O O . GLU A 1 120 ? 12.850 -7.064 -32.262 1.00 85.00 120 GLU A O 1
ATOM 986 N N . TYR A 1 121 ? 14.397 -5.623 -31.492 1.00 83.81 121 TYR A N 1
ATOM 987 C CA . TYR A 1 121 ? 13.414 -4.605 -31.130 1.00 83.81 121 TYR A CA 1
ATOM 988 C C . TYR A 1 121 ? 12.688 -4.050 -32.360 1.00 83.81 121 TYR A C 1
ATOM 990 O O . TYR A 1 121 ? 11.470 -3.893 -32.327 1.00 83.81 121 TYR A O 1
ATOM 998 N N . LYS A 1 122 ? 13.398 -3.782 -33.464 1.00 87.38 122 LYS A N 1
ATOM 999 C CA . LYS A 1 122 ? 12.784 -3.290 -34.712 1.00 87.38 122 LYS A CA 1
ATOM 1000 C C . LYS A 1 122 ? 11.797 -4.298 -35.304 1.00 87.38 122 LYS A C 1
ATOM 1002 O O . LYS A 1 122 ? 10.723 -3.904 -35.759 1.00 87.38 122 LYS A O 1
ATOM 1007 N N . ASP A 1 123 ? 12.128 -5.586 -35.276 1.00 88.38 123 ASP A N 1
ATOM 1008 C CA . ASP A 1 123 ? 11.260 -6.662 -35.756 1.00 88.38 123 ASP A CA 1
ATOM 1009 C C . ASP A 1 123 ? 10.042 -6.857 -34.842 1.00 88.38 123 ASP A C 1
ATOM 1011 O O . ASP A 1 123 ? 8.924 -7.028 -35.338 1.00 88.38 123 ASP A O 1
ATOM 1015 N N . TRP A 1 124 ? 10.220 -6.757 -33.521 1.00 88.31 124 TRP A N 1
ATOM 1016 C CA . TRP A 1 124 ? 9.112 -6.743 -32.564 1.00 88.31 124 TRP A CA 1
ATOM 1017 C C . TRP A 1 124 ? 8.203 -5.522 -32.763 1.00 88.31 124 TRP A C 1
ATOM 1019 O O . TRP A 1 124 ? 6.987 -5.674 -32.878 1.00 88.31 124 TRP A O 1
ATOM 1029 N N . ALA A 1 125 ? 8.774 -4.321 -32.891 1.00 84.81 125 ALA A N 1
ATOM 1030 C CA . ALA A 1 125 ? 8.036 -3.076 -33.092 1.00 84.81 125 ALA A CA 1
ATOM 1031 C C . ALA A 1 125 ? 7.271 -3.069 -34.424 1.00 84.81 125 ALA A C 1
ATOM 1033 O O . ALA A 1 125 ? 6.162 -2.552 -34.491 1.00 84.81 125 ALA A O 1
ATOM 1034 N N . ARG A 1 126 ? 7.799 -3.707 -35.477 1.00 84.31 126 ARG A N 1
ATOM 1035 C CA . ARG A 1 126 ? 7.071 -3.888 -36.744 1.00 84.31 126 ARG A CA 1
ATOM 1036 C C . ARG A 1 126 ? 5.838 -4.787 -36.585 1.00 84.31 126 ARG A C 1
ATOM 1038 O O . ARG A 1 126 ? 4.835 -4.569 -37.259 1.00 84.31 126 ARG A O 1
ATOM 1045 N N . LYS A 1 127 ? 5.909 -5.801 -35.715 1.00 86.12 127 LYS A N 1
ATOM 1046 C CA . LYS A 1 127 ? 4.825 -6.773 -35.479 1.00 86.12 127 LYS A CA 1
ATOM 1047 C C . LYS A 1 127 ? 3.779 -6.283 -34.470 1.00 86.12 127 LYS A C 1
ATOM 1049 O O . LYS A 1 127 ? 2.599 -6.569 -34.649 1.00 86.12 127 LYS A O 1
ATOM 1054 N N . HIS A 1 128 ? 4.206 -5.557 -33.436 1.00 83.44 128 HIS A N 1
ATOM 1055 C CA . HIS A 1 128 ? 3.388 -5.213 -32.263 1.00 83.44 128 HIS A CA 1
ATOM 1056 C C . HIS A 1 128 ? 3.302 -3.714 -31.958 1.00 83.44 128 HIS A C 1
ATOM 1058 O O . HIS A 1 128 ? 2.540 -3.314 -31.079 1.00 83.44 128 HIS A O 1
ATOM 1064 N N . GLY A 1 129 ? 4.085 -2.879 -32.640 1.00 70.94 129 GLY A N 1
ATOM 1065 C CA . GLY A 1 129 ? 4.034 -1.433 -32.471 1.00 70.94 129 GLY A CA 1
ATOM 1066 C C . GLY A 1 129 ? 2.717 -0.840 -32.980 1.00 70.94 129 GLY A C 1
ATOM 1067 O O . GLY A 1 129 ? 1.983 -1.492 -33.730 1.00 70.94 129 GLY A O 1
ATOM 1068 N N . PRO A 1 130 ? 2.401 0.404 -32.582 1.00 68.44 130 PRO A N 1
ATOM 1069 C CA . PRO A 1 130 ? 1.221 1.098 -33.075 1.00 68.44 130 PRO A CA 1
ATOM 1070 C C . PRO A 1 130 ? 1.283 1.174 -34.603 1.00 68.44 130 PRO A C 1
ATOM 1072 O O . PRO A 1 130 ? 2.183 1.790 -35.176 1.00 68.44 130 PRO A O 1
ATOM 1075 N N . LYS A 1 131 ? 0.333 0.515 -35.272 1.00 67.88 131 LYS A N 1
ATOM 1076 C CA . LYS A 1 131 ? 0.159 0.645 -36.718 1.00 67.88 131 LYS A CA 1
ATOM 1077 C C . LYS A 1 131 ? -0.367 2.053 -36.959 1.0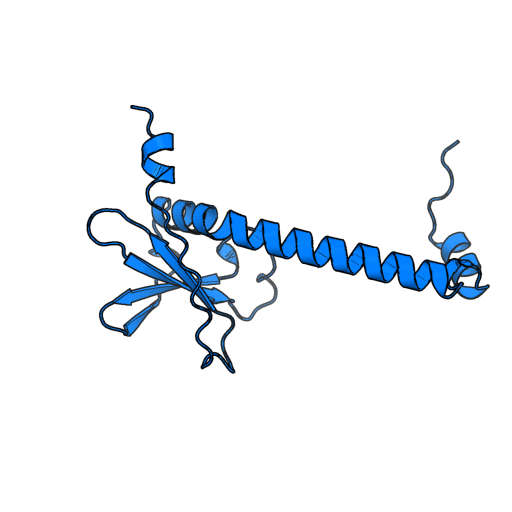0 67.88 131 LYS A C 1
ATOM 1079 O O . LYS A 1 131 ? -1.466 2.362 -36.511 1.00 67.88 131 LYS A O 1
ATOM 1084 N N . GLY A 1 132 ? 0.459 2.904 -37.566 1.00 55.00 132 GLY A N 1
ATOM 1085 C CA . GLY A 1 132 ? 0.184 4.329 -37.735 1.00 55.00 132 GLY A CA 1
ATOM 1086 C C . GLY A 1 132 ? -1.243 4.595 -38.212 1.00 55.00 132 GLY A C 1
ATOM 1087 O O . GLY A 1 132 ? -1.624 4.169 -39.302 1.00 55.00 132 GLY A O 1
ATOM 1088 N N . GLY A 1 133 ? -2.016 5.291 -37.379 1.00 54.03 133 GLY A N 1
ATOM 1089 C CA . GLY A 1 133 ? -3.169 6.051 -37.839 1.00 54.03 133 GLY A CA 1
ATOM 1090 C C . GLY A 1 133 ? -2.642 7.243 -38.627 1.00 54.03 133 GLY A C 1
ATOM 1091 O O . GLY A 1 133 ? -1.776 7.962 -38.127 1.00 54.03 133 GLY A O 1
ATOM 1092 N N . ARG A 1 134 ? -3.095 7.355 -39.876 1.00 43.66 134 ARG A N 1
ATOM 1093 C CA . ARG A 1 134 ? -2.931 8.550 -40.708 1.00 43.66 134 ARG A CA 1
ATOM 1094 C C . ARG A 1 134 ? -3.589 9.756 -40.055 1.00 43.66 134 ARG A C 1
ATOM 1096 O O . ARG A 1 134 ? -4.638 9.549 -39.406 1.00 43.66 134 ARG A O 1
#

pLDDT: mean 70.21, std 17.75, range [33.72, 90.5]

Sequence (134 aa):
MNTQQKFSQFIDAFKHTDSDFVTCACERYRVGIEYPKMYLLKRRNGPETHTEGNIAGFEVYRVHDGRWTLIPLAKQNPWLVNALNIARAPRVADQKRVASARRAQFRSELSKSGFYQTKEYKDWARKHGPKGGR

Radius of gyration: 21.52 Å; chains: 1; bounding box: 40×39×66 Å

Foldseek 3Di:
DDPVVVLVVFWDQDDDPDPPPPDWPKGWTFGGDPDTWIKIWTADPDDVLDDQQFSPRTFIWTDDPNDTHTQPPVNDDPVNRVSVSVNCVVVSVVVVVVVVVVVVVVVVVCVVVCVCVDPVNVVVCVVPNPPDDD

Secondary structure (DSSP, 8-state):
--HHHHHHTTEE------TT-TT--EEEEEE-SSSPEEEEEEEP-STTTT-TT-GGGEEEEEEETTEEEEE-GGG--HHHHHHHHHHHHHHHHHHHHHHHHHHHHHHHHHHHTTGGGSHHHHHHHHHHS-----